Protein AF-A0A530R560-F1 (afdb_monomer)

Sequence (62 aa):
IGHVFTHFALELDVFKAMTDGAAPAGHFWSLAHEISGEALPTVMKKVIEAAIPGATKKQRAH

pLDDT: mean 89.39, std 10.52, range [44.78, 97.69]

Mean predicted aligned error: 4.69 Å

Secondary structure (DSSP, 8-state):
-EEE-SS-EEE---------SPPPTT--PPPTTTTTTS---HHHHHHHHHHSTTTTSPP---

Radius of gyration: 13.54 Å; Cα contacts (8 Å, |Δi|>4): 49; chains: 1; bounding box: 40×26×30 Å

Foldseek 3Di:
DWDDDPVDIDDDDADDDDDPDADPPPDHDDDLQCQLVDPDDPVVLVNCCVRPPPSNPNDDDD

Solvent-accessible surface area (backbone atoms only — not comparable to full-atom values): 4261 Å² total; per-residue (Å²): 91,80,46,78,54,102,90,49,76,46,80,44,86,85,84,78,86,87,79,92,70,79,60,57,91,99,56,76,84,75,54,60,72,51,55,46,76,48,93,64,55,70,66,56,47,54,52,47,32,71,68,38,78,66,37,53,50,76,74,80,86,126

Structure (mmCIF, N/CA/C/O backbone):
data_AF-A0A530R560-F1
#
_entry.id   AF-A0A530R560-F1
#
loop_
_atom_site.group_PDB
_atom_site.id
_atom_site.type_symbol
_atom_site.label_atom_id
_atom_site.label_alt_id
_atom_site.label_comp_id
_atom_site.label_asym_id
_atom_site.label_entity_id
_atom_site.label_seq_id
_atom_site.pdbx_PDB_ins_code
_atom_site.Cartn_x
_atom_site.Cartn_y
_atom_site.Cartn_z
_atom_site.occupancy
_atom_site.B_iso_or_equiv
_atom_site.auth_seq_id
_atom_site.auth_comp_id
_atom_site.auth_asym_id
_atom_site.auth_atom_id
_atom_site.pdbx_PDB_model_num
ATOM 1 N N . ILE A 1 1 ? -1.946 -5.691 8.004 1.00 93.94 1 ILE A N 1
ATOM 2 C CA . ILE A 1 1 ? -1.961 -4.212 8.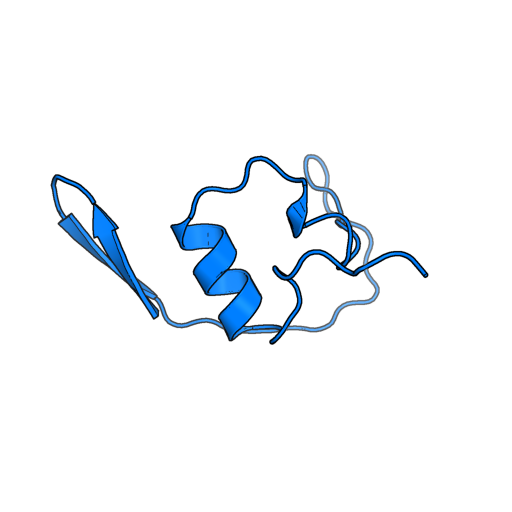179 1.00 93.94 1 ILE A CA 1
ATOM 3 C C . ILE A 1 1 ? -3.396 -3.747 8.386 1.00 93.94 1 ILE A C 1
ATOM 5 O O . ILE A 1 1 ? -4.246 -4.131 7.599 1.00 93.94 1 ILE A O 1
ATOM 9 N N . GLY A 1 2 ? -3.663 -2.938 9.418 1.00 95.25 2 GLY A N 1
ATOM 10 C CA . GLY A 1 2 ? -5.000 -2.399 9.709 1.00 95.25 2 GLY A CA 1
ATOM 11 C C . GLY A 1 2 ? -5.155 -0.908 9.373 1.00 95.25 2 GLY A C 1
ATOM 12 O O . GLY A 1 2 ? -4.241 -0.096 9.599 1.00 95.25 2 GLY A O 1
ATOM 13 N N . HIS A 1 3 ? -6.323 -0.526 8.854 1.00 96.56 3 HIS A N 1
ATOM 14 C CA . HIS A 1 3 ? -6.716 0.868 8.636 1.00 96.56 3 HIS A CA 1
ATOM 15 C C . HIS A 1 3 ? -8.214 1.072 8.899 1.00 96.56 3 HIS A C 1
ATOM 17 O O . HIS A 1 3 ? -9.032 0.30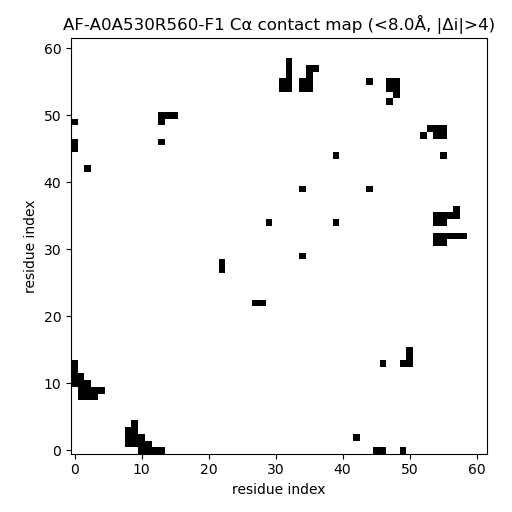3 8.412 1.00 96.56 3 HIS A O 1
ATOM 23 N N . VAL A 1 4 ? -8.577 2.121 9.639 1.00 96.69 4 VAL A N 1
ATOM 24 C CA . VAL A 1 4 ? -9.977 2.449 9.942 1.00 96.69 4 VAL A CA 1
ATOM 25 C C . VAL A 1 4 ? -10.414 3.629 9.085 1.00 96.69 4 VAL A C 1
ATOM 27 O O . VAL A 1 4 ? -9.808 4.698 9.143 1.00 96.69 4 VAL A O 1
ATOM 30 N N . PHE A 1 5 ? -11.467 3.421 8.305 1.00 95.19 5 PHE A N 1
ATOM 31 C CA . PHE A 1 5 ? -12.237 4.471 7.652 1.00 95.19 5 PHE A CA 1
ATOM 32 C C . PHE A 1 5 ? -13.425 4.863 8.535 1.00 95.19 5 PHE A C 1
ATOM 34 O O . PHE A 1 5 ? -13.773 4.159 9.479 1.00 95.19 5 PHE A O 1
ATOM 41 N N . THR A 1 6 ? -14.094 5.966 8.203 1.00 95.81 6 THR A N 1
ATOM 42 C CA . THR A 1 6 ? -15.257 6.460 8.961 1.00 95.81 6 THR A CA 1
ATOM 43 C C . THR A 1 6 ? -16.377 5.432 9.122 1.00 95.81 6 THR A C 1
ATOM 45 O O . THR A 1 6 ? -17.072 5.471 10.130 1.00 95.81 6 THR A O 1
ATOM 48 N N . HIS A 1 7 ? -16.544 4.510 8.170 1.00 97.69 7 HIS A N 1
ATOM 49 C CA . HIS A 1 7 ? -17.654 3.549 8.164 1.00 97.69 7 HIS A CA 1
ATOM 50 C C . HIS A 1 7 ? -17.238 2.090 8.397 1.00 97.69 7 HIS A C 1
ATOM 52 O O . HIS A 1 7 ? -18.106 1.251 8.620 1.00 97.69 7 HIS A O 1
ATOM 58 N N . PHE A 1 8 ? -15.946 1.755 8.315 1.00 97.31 8 PHE A N 1
ATOM 59 C CA . PHE A 1 8 ? -15.477 0.372 8.445 1.00 97.31 8 PHE A CA 1
ATOM 60 C C . PHE A 1 8 ? -13.988 0.291 8.791 1.00 97.31 8 PHE A C 1
ATOM 62 O O . PHE A 1 8 ? -13.216 1.216 8.530 1.00 97.31 8 PHE A O 1
ATOM 69 N N . ALA A 1 9 ? -13.575 -0.856 9.328 1.00 97.38 9 ALA A N 1
ATOM 70 C CA . ALA A 1 9 ? -12.174 -1.228 9.477 1.00 97.38 9 ALA A CA 1
ATOM 71 C C . ALA A 1 9 ? -11.756 -2.175 8.343 1.00 97.38 9 ALA A C 1
ATOM 73 O O . ALA A 1 9 ? -12.509 -3.069 7.964 1.00 97.38 9 ALA A O 1
ATOM 74 N N . LEU A 1 10 ? -10.559 -1.961 7.803 1.00 97.31 10 LEU A N 1
ATOM 75 C CA . LEU A 1 10 ? -9.946 -2.781 6.767 1.00 97.31 10 LEU A CA 1
ATOM 76 C C . LEU A 1 10 ? -8.703 -3.472 7.327 1.00 97.31 10 LEU A C 1
ATOM 78 O O . LEU A 1 10 ? -7.773 -2.804 7.790 1.00 97.31 10 LEU A O 1
ATOM 82 N N . GLU A 1 11 ? -8.676 -4.797 7.220 1.00 97.50 11 GLU A N 1
ATOM 83 C CA . GLU A 1 11 ? -7.511 -5.631 7.505 1.00 97.50 11 GLU A CA 1
ATOM 84 C C . GLU A 1 11 ? -6.954 -6.195 6.198 1.00 97.50 11 GLU A C 1
ATOM 86 O O . GLU A 1 11 ? -7.698 -6.664 5.340 1.00 97.50 11 GLU A O 1
ATOM 91 N N . LEU A 1 12 ? -5.639 -6.084 6.022 1.00 97.06 12 LEU A N 1
ATOM 92 C CA . LEU A 1 12 ? -4.937 -6.464 4.799 1.00 97.06 12 LEU A CA 1
ATOM 93 C C . LEU A 1 12 ? -3.786 -7.414 5.107 1.00 97.06 12 LEU A C 1
ATOM 95 O O . LEU A 1 12 ? -2.921 -7.076 5.923 1.00 97.06 12 LEU A O 1
ATOM 99 N N . ASP A 1 13 ? -3.698 -8.503 4.355 1.00 97.44 13 ASP A N 1
ATOM 100 C CA . ASP A 1 13 ? -2.463 -9.264 4.186 1.00 97.44 13 ASP A CA 1
ATOM 101 C C . ASP A 1 13 ? -1.681 -8.698 3.002 1.00 97.44 13 ASP A C 1
ATOM 103 O O . ASP A 1 13 ? -2.226 -8.470 1.920 1.00 97.44 13 ASP A O 1
ATOM 107 N N . VAL A 1 14 ? -0.399 -8.410 3.218 1.00 95.56 14 VAL A N 1
ATOM 108 C CA . VAL A 1 14 ? 0.452 -7.757 2.219 1.00 95.56 14 VAL A CA 1
ATOM 109 C C . VAL A 1 14 ? 1.430 -8.775 1.655 1.00 95.56 14 VAL A C 1
ATOM 111 O O . VAL A 1 14 ? 2.272 -9.301 2.380 1.00 95.56 14 VAL A O 1
ATOM 114 N N . PHE A 1 15 ? 1.343 -9.010 0.348 1.00 95.06 15 PHE A N 1
ATOM 115 C CA . PHE A 1 15 ? 2.241 -9.893 -0.390 1.00 95.06 15 PHE A CA 1
ATOM 116 C C . PHE A 1 15 ? 3.177 -9.072 -1.275 1.00 95.06 15 PHE A C 1
ATOM 118 O O . PHE A 1 15 ? 2.770 -8.082 -1.883 1.00 95.06 15 PHE A O 1
ATOM 125 N N . LYS A 1 16 ? 4.436 -9.503 -1.365 1.00 93.88 16 LYS A N 1
ATOM 126 C CA . LYS A 1 16 ? 5.452 -8.905 -2.234 1.00 93.88 16 LYS A CA 1
ATOM 127 C C . LYS A 1 16 ? 5.876 -9.915 -3.294 1.00 93.88 16 LYS A C 1
ATOM 129 O O . LYS A 1 16 ? 6.167 -11.061 -2.966 1.00 93.88 16 LYS A O 1
ATOM 134 N N . ALA A 1 17 ? 5.975 -9.456 -4.537 1.00 93.75 17 ALA A N 1
ATOM 135 C CA . ALA A 1 17 ? 6.515 -10.216 -5.657 1.00 93.75 17 ALA A CA 1
ATOM 136 C C . ALA A 1 17 ? 7.596 -9.401 -6.381 1.00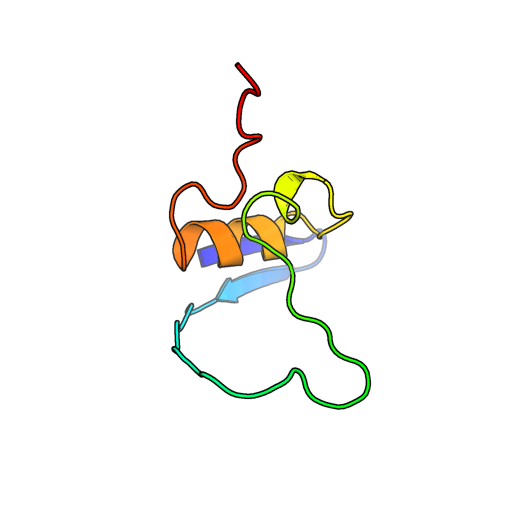 93.75 17 ALA A C 1
ATOM 138 O O . ALA A 1 17 ? 7.649 -8.178 -6.256 1.00 93.75 17 ALA A O 1
ATOM 139 N N . MET A 1 18 ? 8.453 -10.095 -7.126 1.00 93.69 18 MET A N 1
ATOM 140 C CA . MET A 1 18 ? 9.478 -9.505 -7.988 1.00 93.69 18 MET A CA 1
ATOM 141 C C . MET A 1 18 ? 9.134 -9.833 -9.442 1.00 93.69 18 MET A C 1
ATOM 143 O O . MET A 1 18 ? 8.661 -10.934 -9.724 1.00 93.69 18 MET A O 1
ATOM 147 N N . THR A 1 19 ? 9.351 -8.887 -10.350 1.00 93.75 19 THR A N 1
ATOM 148 C CA . THR A 1 19 ? 9.116 -9.063 -11.786 1.00 93.75 19 THR A CA 1
ATOM 149 C C . THR A 1 19 ? 10.057 -8.170 -12.581 1.00 93.75 19 THR A C 1
ATOM 151 O O . THR A 1 19 ? 10.341 -7.052 -12.155 1.00 93.75 19 THR A O 1
ATOM 154 N N . ASP A 1 20 ? 10.478 -8.652 -13.747 1.00 93.88 20 ASP A N 1
ATOM 155 C CA . ASP A 1 20 ? 11.261 -7.887 -14.726 1.00 93.88 20 ASP A CA 1
ATOM 156 C C . ASP A 1 20 ? 10.377 -7.375 -15.883 1.00 93.88 20 ASP A C 1
ATOM 158 O O . ASP A 1 20 ? 10.862 -6.856 -16.887 1.00 93.88 20 ASP A O 1
ATOM 162 N N . GLY A 1 21 ? 9.056 -7.558 -15.773 1.00 94.62 21 GLY A N 1
ATOM 163 C CA . GLY A 1 21 ? 8.088 -7.175 -16.796 1.00 94.62 21 GLY A CA 1
ATOM 164 C C . GLY A 1 21 ? 7.799 -5.672 -16.843 1.00 94.62 21 GLY A C 1
ATOM 165 O O . GLY A 1 21 ? 7.848 -4.959 -15.839 1.00 94.62 21 GLY A O 1
ATOM 166 N N . ALA A 1 22 ? 7.416 -5.190 -18.025 1.00 94.31 22 ALA A N 1
ATOM 167 C CA . ALA A 1 22 ? 6.869 -3.847 -18.176 1.00 94.31 22 ALA A CA 1
ATOM 168 C C . ALA A 1 22 ? 5.524 -3.711 -17.441 1.00 94.31 22 ALA A C 1
ATOM 170 O O . ALA A 1 22 ? 4.782 -4.686 -17.287 1.00 94.31 22 ALA A O 1
ATOM 171 N N . ALA A 1 23 ? 5.200 -2.490 -17.010 1.00 94.56 23 ALA A N 1
ATOM 172 C CA . ALA A 1 23 ? 3.902 -2.206 -16.416 1.00 94.56 23 ALA A CA 1
ATOM 173 C C . ALA A 1 23 ? 2.790 -2.484 -17.452 1.00 94.56 23 ALA A C 1
ATOM 175 O O . ALA A 1 23 ? 2.935 -2.088 -18.613 1.00 94.56 23 ALA A O 1
ATOM 176 N N . PRO A 1 24 ? 1.686 -3.155 -17.070 1.00 94.19 24 PRO A N 1
ATOM 177 C CA . PRO A 1 24 ? 0.557 -3.373 -17.969 1.00 94.19 24 PRO A CA 1
ATOM 178 C C . PRO A 1 24 ? -0.049 -2.058 -18.475 1.00 94.19 24 PRO A C 1
ATOM 180 O O . PRO A 1 24 ? 0.126 -0.999 -17.872 1.00 94.19 24 PRO A O 1
ATOM 183 N N . ALA A 1 25 ? -0.835 -2.123 -19.553 1.00 96.19 25 ALA A N 1
ATOM 184 C CA . ALA A 1 25 ? -1.554 -0.954 -20.056 1.00 96.19 25 ALA A CA 1
ATOM 185 C C . ALA A 1 25 ? -2.392 -0.291 -18.941 1.00 96.19 25 ALA A C 1
ATOM 187 O O . ALA A 1 25 ? -3.066 -0.969 -18.162 1.00 96.19 25 ALA A O 1
ATOM 188 N N . GLY A 1 26 ? -2.316 1.040 -18.841 1.00 95.75 26 GLY A N 1
ATOM 189 C CA . GLY A 1 26 ? -2.987 1.820 -17.793 1.00 95.75 26 GLY A CA 1
ATOM 190 C C . GLY A 1 26 ? -2.295 1.816 -16.423 1.00 95.75 26 GLY A C 1
ATOM 191 O O . GLY A 1 26 ? -2.848 2.373 -15.479 1.00 95.75 26 GLY A O 1
ATOM 192 N N . HIS A 1 27 ? -1.106 1.216 -16.305 1.00 94.88 27 HIS A N 1
ATOM 193 C CA . HIS A 1 27 ? -0.308 1.173 -15.077 1.00 94.88 27 HIS A CA 1
ATOM 194 C C . HIS A 1 27 ? 1.082 1.772 -15.317 1.00 94.88 27 HIS A C 1
ATOM 196 O O . HIS A 1 27 ? 1.522 1.929 -16.456 1.00 94.88 27 HIS A O 1
ATOM 202 N N . PHE A 1 28 ? 1.791 2.089 -14.236 1.00 91.31 28 PHE A N 1
ATOM 203 C CA . PHE A 1 28 ? 3.169 2.568 -14.287 1.00 91.31 28 PHE A CA 1
ATOM 204 C C . PHE A 1 28 ? 3.982 1.986 -13.129 1.00 91.31 28 PHE A C 1
ATOM 206 O O . PHE A 1 28 ? 3.434 1.647 -12.079 1.00 91.31 28 PHE A O 1
ATOM 213 N N . TRP A 1 29 ? 5.295 1.876 -13.328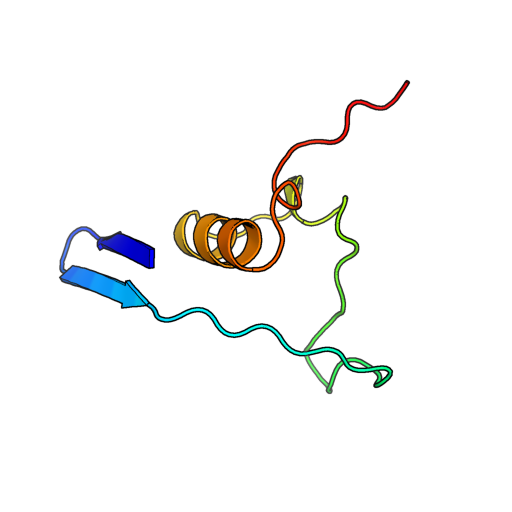 1.00 91.00 29 TRP A N 1
ATOM 214 C CA . TRP A 1 29 ? 6.241 1.598 -12.253 1.00 91.00 29 TRP A CA 1
ATOM 215 C C . TRP A 1 29 ? 6.710 2.921 -11.654 1.00 91.00 29 TRP A C 1
ATOM 217 O O . TRP A 1 29 ? 7.233 3.764 -12.376 1.00 91.00 29 TRP A O 1
ATOM 227 N N . SER A 1 30 ? 6.518 3.094 -10.349 1.00 89.06 30 SER A N 1
ATOM 228 C CA . SER A 1 30 ? 7.048 4.235 -9.600 1.00 89.06 30 SER A CA 1
ATOM 229 C C . SER A 1 30 ? 8.399 3.880 -8.991 1.00 89.06 30 SER A C 1
ATOM 231 O O . SER A 1 30 ? 8.560 2.784 -8.436 1.00 89.06 30 SER A O 1
ATOM 233 N N . LEU A 1 31 ? 9.377 4.785 -9.073 1.00 86.56 31 LEU A N 1
ATOM 234 C CA . LEU A 1 31 ? 10.643 4.590 -8.374 1.00 86.56 31 LEU A CA 1
ATOM 235 C C . LEU A 1 31 ? 10.437 4.759 -6.868 1.00 86.56 31 LEU A C 1
ATOM 237 O O . LEU A 1 31 ? 9.683 5.614 -6.411 1.00 86.56 31 LEU A O 1
ATOM 241 N N . ALA A 1 32 ? 11.179 3.991 -6.066 1.00 83.38 32 ALA A N 1
ATOM 242 C CA . ALA A 1 32 ? 11.007 3.983 -4.612 1.00 83.38 32 ALA A CA 1
ATOM 243 C C . ALA A 1 32 ? 11.092 5.380 -3.960 1.00 83.38 32 ALA A C 1
ATOM 245 O O . ALA A 1 32 ? 10.415 5.633 -2.970 1.00 83.38 32 ALA A O 1
ATOM 246 N N . HIS A 1 33 ? 11.893 6.298 -4.510 1.00 80.94 33 HIS A N 1
ATOM 247 C CA . HIS A 1 33 ? 12.020 7.661 -3.986 1.00 80.94 33 HIS A CA 1
ATOM 248 C C . HIS A 1 33 ? 10.865 8.595 -4.399 1.00 80.94 33 HIS A C 1
ATOM 250 O O . HIS A 1 33 ? 10.587 9.568 -3.692 1.00 80.94 33 HIS A O 1
ATOM 256 N N . GLU A 1 34 ? 10.159 8.296 -5.493 1.00 85.75 34 GLU A N 1
ATOM 257 C CA . GLU A 1 34 ? 9.027 9.086 -6.001 1.00 85.75 34 GLU A CA 1
ATOM 258 C C . GLU A 1 34 ? 7.740 8.812 -5.213 1.00 85.75 34 GLU A C 1
ATOM 260 O O . GLU A 1 34 ? 6.956 9.733 -4.977 1.00 85.75 34 GLU A O 1
ATOM 265 N N . ILE A 1 35 ? 7.584 7.590 -4.686 1.00 85.38 35 ILE A N 1
ATOM 266 C CA . ILE A 1 35 ? 6.431 7.136 -3.883 1.00 85.38 35 ILE A CA 1
ATOM 267 C C . ILE A 1 35 ? 6.056 8.129 -2.769 1.00 85.38 35 ILE A C 1
ATOM 269 O O . ILE A 1 35 ? 4.878 8.346 -2.474 1.00 85.38 35 ILE A O 1
ATOM 273 N N . SER A 1 36 ? 7.047 8.753 -2.124 1.00 80.44 36 SER A N 1
ATOM 274 C CA . SER A 1 36 ? 6.807 9.709 -1.032 1.00 80.44 36 SER A CA 1
ATOM 275 C C . SER A 1 36 ? 6.134 11.015 -1.489 1.00 80.44 36 SER A C 1
ATOM 277 O O . SER A 1 36 ? 5.432 11.653 -0.694 1.00 80.44 36 SER A O 1
ATOM 279 N N . GLY A 1 37 ? 6.348 11.407 -2.750 1.00 82.62 37 GLY A N 1
ATOM 280 C CA . GLY A 1 37 ? 5.768 12.588 -3.391 1.00 82.62 37 GLY A CA 1
ATOM 281 C C . GLY A 1 37 ? 4.404 12.331 -4.029 1.00 82.62 37 GLY A C 1
ATOM 282 O O . GLY A 1 37 ? 3.656 13.279 -4.261 1.00 82.62 37 GLY A O 1
ATOM 283 N N . GLU A 1 38 ? 4.045 11.070 -4.261 1.00 85.88 38 GLU A N 1
ATOM 284 C CA . GLU A 1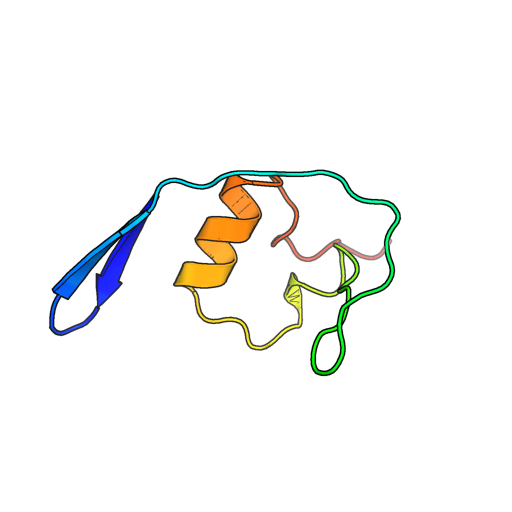 38 ? 2.748 10.715 -4.820 1.00 85.88 38 GLU A CA 1
ATOM 285 C C . GLU A 1 38 ? 1.591 10.986 -3.843 1.00 85.88 38 GLU A C 1
ATOM 287 O O . GLU A 1 38 ? 1.683 10.804 -2.616 1.00 85.88 38 GLU A O 1
ATOM 292 N N . ALA A 1 39 ? 0.443 11.364 -4.412 1.00 89.38 39 ALA A N 1
ATOM 293 C CA . ALA A 1 39 ? -0.813 11.594 -3.699 1.00 89.38 39 ALA A CA 1
ATOM 294 C C . ALA A 1 39 ? -1.505 10.279 -3.282 1.00 89.38 39 ALA A 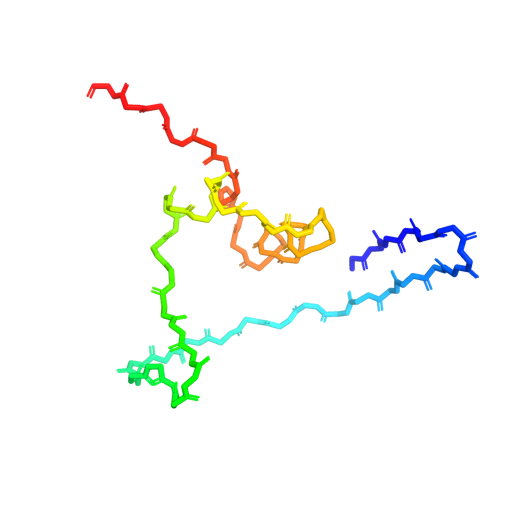C 1
ATOM 296 O O . ALA A 1 39 ? -2.723 10.135 -3.380 1.00 89.38 39 ALA A O 1
ATOM 297 N N . LEU A 1 40 ? -0.726 9.300 -2.815 1.00 90.31 40 LEU A N 1
ATOM 298 C CA . LEU A 1 40 ? -1.242 8.011 -2.377 1.00 90.31 40 LEU A CA 1
ATOM 299 C C . LEU A 1 40 ? -2.075 8.165 -1.096 1.00 90.31 40 LEU A C 1
ATOM 301 O O . LEU A 1 40 ? -1.631 8.833 -0.149 1.00 90.31 40 LEU A O 1
ATOM 305 N N . PRO A 1 41 ? -3.232 7.484 -1.005 1.00 91.94 41 PRO A N 1
ATOM 306 C CA . PRO A 1 41 ? -3.971 7.359 0.241 1.00 91.94 41 PRO A CA 1
ATOM 307 C C . PRO A 1 41 ? -3.087 6.806 1.362 1.00 91.94 41 PRO A C 1
ATOM 309 O O . PRO A 1 41 ? -2.202 5.976 1.141 1.00 91.94 41 PRO A O 1
ATOM 312 N N . THR A 1 42 ? -3.354 7.212 2.600 1.00 92.19 42 THR A N 1
ATOM 313 C CA . THR A 1 42 ? -2.556 6.797 3.767 1.00 92.19 42 THR A CA 1
ATOM 314 C C . THR A 1 42 ? -2.541 5.280 3.965 1.00 92.19 42 THR A C 1
ATOM 316 O O . THR A 1 42 ? -1.517 4.730 4.365 1.00 92.19 42 THR A O 1
ATOM 319 N N . VAL A 1 43 ? -3.636 4.584 3.638 1.00 95.00 43 VAL A N 1
ATOM 320 C CA . VAL A 1 43 ? -3.680 3.114 3.643 1.00 95.00 43 VAL A CA 1
ATOM 321 C C . VAL A 1 43 ? -2.680 2.501 2.654 1.00 95.00 43 VAL A C 1
ATOM 323 O O . VAL A 1 43 ? -1.974 1.570 3.027 1.00 95.00 43 VAL A O 1
ATOM 326 N N . MET A 1 44 ? -2.528 3.064 1.449 1.00 94.19 44 MET A N 1
ATOM 327 C CA . MET A 1 44 ? -1.588 2.555 0.439 1.00 94.19 44 MET A CA 1
ATOM 328 C C . MET A 1 44 ? -0.137 2.784 0.858 1.00 94.19 44 MET A C 1
ATOM 330 O O . MET A 1 44 ? 0.693 1.890 0.718 1.00 94.19 44 MET A O 1
ATOM 334 N N . LYS A 1 45 ? 0.163 3.929 1.486 1.00 92.69 45 LYS A N 1
ATOM 335 C CA . LYS A 1 45 ? 1.485 4.172 2.087 1.00 92.69 45 LYS A CA 1
ATOM 336 C C . LYS A 1 45 ? 1.817 3.121 3.156 1.00 92.69 45 LYS A C 1
ATOM 338 O O . LYS A 1 45 ? 2.926 2.599 3.165 1.00 92.69 45 LYS A O 1
ATOM 343 N N . LYS A 1 46 ? 0.852 2.735 4.004 1.00 94.50 46 LYS A N 1
ATOM 344 C CA . LYS A 1 46 ? 1.052 1.646 4.982 1.00 94.50 46 LYS A CA 1
ATOM 345 C C . LYS A 1 46 ? 1.344 0.300 4.310 1.00 94.50 46 LYS A C 1
ATOM 347 O O . LYS A 1 46 ? 2.185 -0.440 4.808 1.00 94.50 46 LYS A O 1
ATOM 352 N N . VAL A 1 47 ? 0.657 -0.019 3.210 1.00 95.44 47 VAL A N 1
ATOM 353 C CA . VAL A 1 47 ? 0.884 -1.261 2.449 1.00 95.44 47 VAL A CA 1
ATOM 354 C C . VAL A 1 47 ? 2.297 -1.288 1.866 1.00 95.44 47 VAL A C 1
ATOM 356 O O . VAL A 1 47 ? 3.008 -2.274 2.040 1.00 95.44 47 VAL A O 1
ATOM 359 N N . ILE A 1 48 ? 2.731 -0.191 1.242 1.00 93.25 48 ILE A N 1
ATOM 360 C CA . ILE A 1 48 ? 4.069 -0.091 0.649 1.00 93.25 48 ILE A CA 1
ATOM 361 C C . ILE A 1 48 ? 5.157 -0.191 1.720 1.00 93.25 48 ILE A C 1
ATOM 363 O O . ILE A 1 48 ? 6.091 -0.962 1.545 1.00 93.25 48 ILE A O 1
ATOM 367 N N . GLU A 1 49 ? 5.026 0.521 2.842 1.00 92.75 49 GLU A N 1
ATOM 368 C CA . GLU A 1 49 ? 6.003 0.458 3.939 1.00 92.75 49 GLU A CA 1
ATOM 369 C C . GLU A 1 49 ? 6.101 -0.953 4.547 1.00 92.75 49 GLU A C 1
ATOM 371 O O . GLU A 1 49 ? 7.185 -1.388 4.929 1.00 92.75 49 GLU A O 1
ATOM 376 N N . ALA A 1 50 ? 4.988 -1.691 4.606 1.00 94.75 50 ALA A N 1
ATOM 377 C CA . ALA A 1 50 ? 4.980 -3.077 5.071 1.00 94.75 50 ALA A CA 1
ATOM 378 C C . ALA A 1 50 ? 5.679 -4.033 4.088 1.00 94.75 50 ALA A C 1
ATOM 380 O O . ALA A 1 50 ? 6.385 -4.943 4.518 1.00 94.75 50 ALA A O 1
ATOM 381 N N . ALA A 1 51 ? 5.501 -3.828 2.779 1.00 93.44 51 ALA A N 1
ATOM 382 C CA . ALA A 1 51 ? 6.147 -4.639 1.746 1.00 93.44 51 ALA A CA 1
ATOM 383 C C . ALA A 1 51 ? 7.633 -4.278 1.549 1.00 93.44 51 ALA A C 1
ATOM 385 O O . ALA A 1 51 ? 8.467 -5.143 1.267 1.00 93.44 51 ALA A O 1
ATOM 386 N N . ILE A 1 52 ? 7.966 -2.991 1.652 1.00 91.25 52 ILE A N 1
ATOM 387 C CA . ILE A 1 52 ? 9.289 -2.422 1.389 1.00 91.25 52 ILE A CA 1
ATOM 388 C C . ILE A 1 52 ? 9.587 -1.366 2.470 1.00 91.25 52 ILE A C 1
ATOM 390 O O . ILE A 1 52 ? 9.277 -0.184 2.290 1.00 91.25 52 ILE A O 1
ATOM 394 N N . PRO A 1 53 ? 10.203 -1.766 3.596 1.00 90.19 53 PRO A N 1
ATOM 395 C CA . PRO A 1 53 ? 10.515 -0.844 4.683 1.00 90.19 53 PRO A CA 1
ATOM 396 C C . PRO A 1 53 ? 11.368 0.343 4.220 1.00 90.19 53 PRO A C 1
ATOM 398 O O . PRO A 1 53 ? 12.399 0.172 3.571 1.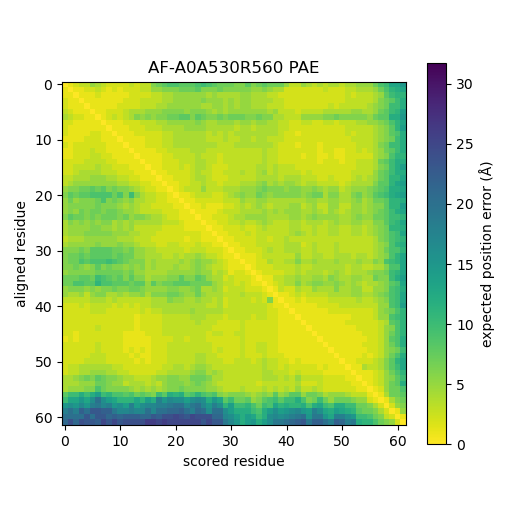00 90.19 53 PRO A O 1
ATOM 401 N N . GLY A 1 54 ? 10.953 1.557 4.579 1.00 86.56 54 GLY A N 1
ATOM 402 C CA . GLY A 1 54 ? 11.613 2.811 4.226 1.00 86.56 54 GLY A CA 1
ATOM 403 C C . GLY A 1 54 ? 11.200 3.426 2.888 1.00 86.56 54 GLY A C 1
ATOM 404 O O . GLY A 1 54 ? 11.559 4.579 2.653 1.00 86.56 54 GLY A O 1
ATOM 405 N N . ALA A 1 55 ? 10.426 2.734 2.044 1.00 86.69 55 ALA A N 1
ATOM 406 C CA . ALA A 1 55 ? 10.033 3.235 0.722 1.00 86.69 55 ALA A CA 1
ATOM 407 C C . ALA A 1 55 ? 9.097 4.457 0.775 1.00 86.69 55 ALA A C 1
ATOM 409 O O . ALA A 1 55 ? 8.977 5.192 -0.198 1.00 86.69 55 ALA A O 1
ATOM 410 N N . THR A 1 56 ? 8.444 4.715 1.912 1.00 84.38 56 THR A N 1
ATOM 411 C CA . THR A 1 56 ? 7.588 5.905 2.065 1.00 84.38 56 THR A CA 1
ATOM 412 C C . THR A 1 56 ? 8.305 7.107 2.678 1.00 84.38 56 THR A C 1
ATOM 414 O O . THR A 1 56 ? 7.740 8.205 2.747 1.00 84.38 56 THR A O 1
ATOM 417 N N . LYS A 1 57 ? 9.554 6.934 3.127 1.00 80.62 57 LYS A N 1
ATOM 418 C CA . LYS A 1 57 ? 10.336 8.010 3.740 1.00 80.62 57 LYS A CA 1
ATOM 419 C C . LYS A 1 57 ? 10.862 8.937 2.649 1.00 80.62 57 LYS A C 1
ATOM 421 O O . LYS A 1 57 ? 11.431 8.485 1.662 1.00 80.62 57 LYS A O 1
ATOM 426 N N . LYS A 1 58 ? 10.741 10.251 2.858 1.00 68.50 58 LYS A N 1
ATOM 427 C CA . LYS A 1 58 ? 11.428 11.227 2.005 1.00 68.50 58 LYS A CA 1
ATOM 428 C C . LYS A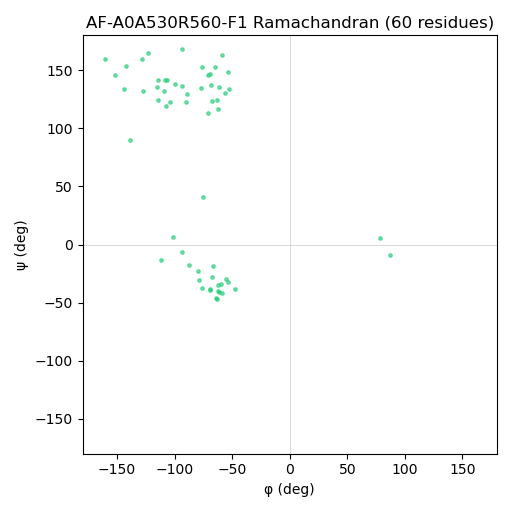 1 58 ? 12.933 11.019 2.143 1.00 68.50 58 LYS A C 1
ATOM 430 O O . LYS A 1 58 ? 13.483 11.201 3.233 1.00 68.50 58 LYS A O 1
ATOM 435 N N . GLN A 1 59 ? 13.590 10.642 1.053 1.00 64.44 59 GLN A N 1
ATOM 436 C CA . GLN A 1 59 ? 15.042 10.562 1.017 1.00 64.44 59 GLN A CA 1
ATOM 437 C C . GLN A 1 59 ? 15.586 11.992 1.132 1.00 64.44 59 GLN A C 1
ATOM 439 O O . GLN A 1 59 ? 15.187 12.880 0.378 1.00 64.44 59 GLN A O 1
ATOM 444 N N . ARG A 1 60 ? 16.436 12.251 2.130 1.00 57.34 60 ARG A N 1
ATOM 445 C CA . ARG A 1 60 ? 17.127 13.540 2.230 1.00 57.34 60 ARG A CA 1
ATOM 446 C C . ARG A 1 60 ? 18.154 13.576 1.102 1.00 57.34 60 ARG A C 1
ATOM 448 O O . ARG A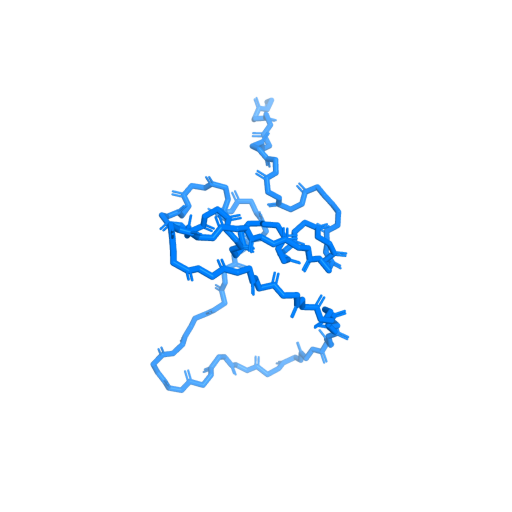 1 60 ? 19.079 12.771 1.120 1.00 57.34 60 ARG A O 1
ATOM 455 N N . ALA A 1 61 ? 17.960 14.462 0.128 1.00 56.34 61 ALA A N 1
ATOM 456 C CA . ALA A 1 61 ? 19.008 14.789 -0.829 1.00 56.34 61 ALA A CA 1
ATOM 457 C C . ALA A 1 61 ? 20.170 15.420 -0.047 1.00 56.34 61 ALA A C 1
ATOM 459 O O . ALA A 1 61 ? 19.948 16.360 0.721 1.00 56.34 61 ALA A O 1
ATOM 460 N N . HIS A 1 62 ? 21.360 14.844 -0.184 1.00 44.78 62 HIS A N 1
ATOM 461 C CA . HIS A 1 62 ? 22.616 15.409 0.295 1.00 44.78 62 HIS A CA 1
ATOM 462 C C . HIS A 1 62 ? 23.407 15.920 -0.910 1.00 44.78 62 HIS A C 1
ATOM 464 O O . HIS A 1 62 ? 23.257 15.307 -1.991 1.00 44.78 62 HIS A O 1
#